Protein AF-A0A1E7YR49-F1 (afdb_monomer_lite)

Foldseek 3Di:
DDPPPPPPPQFAAPDDDPDDDDDPDPVRRLVRQQVVVQVVLLVCLVVVHDDDGGDDCPPPDTHDHDPLSVQLVVLVVLCVPPDLVQLCVLLVHDSVLSSVSNHRDDDDPVSSQSSQVSSVHGDDDDDD

pLDDT: mean 82.34, std 19.43, range [28.62, 96.81]

Sequence (128 aa):
MASAGNDFGYCWAVTAFFRFTEGETEEQADFNAAEVLTAVLAQRIEDGDTIPLPQEAQGRPVAVPDAPVQAAL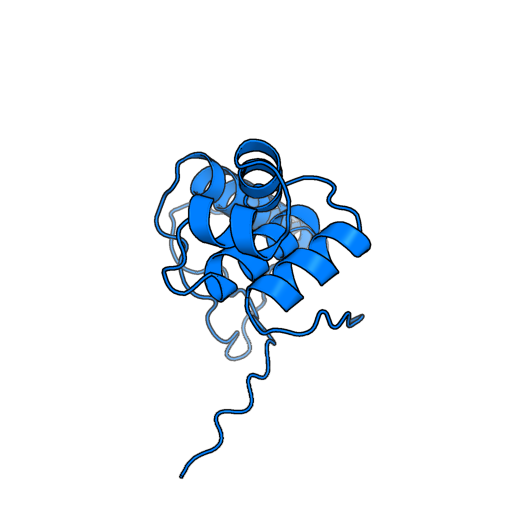LLHFARQGHTLSELARAMGTSWPAVQRLMKPGNPTLKQLERAAAALGKRLVLSLE

Structure (mmCIF, N/CA/C/O backbone):
data_AF-A0A1E7YR49-F1
#
_entry.id   AF-A0A1E7YR49-F1
#
loop_
_atom_site.group_PDB
_atom_site.id
_atom_site.type_symbol
_atom_site.label_atom_id
_atom_site.label_alt_id
_atom_site.label_comp_id
_atom_site.label_asym_id
_atom_site.label_entity_id
_atom_site.label_seq_id
_atom_site.pdbx_PDB_ins_code
_atom_site.Cartn_x
_atom_site.Cartn_y
_atom_site.Cartn_z
_atom_site.occupancy
_atom_site.B_iso_or_equiv
_atom_site.auth_seq_id
_atom_site.auth_comp_id
_atom_site.auth_asym_id
_atom_site.auth_atom_id
_atom_site.pdbx_PDB_model_num
ATOM 1 N N . MET A 1 1 ? -21.902 -24.995 -6.320 1.00 32.53 1 MET A N 1
ATOM 2 C CA . MET A 1 1 ? -20.787 -25.017 -5.349 1.00 32.53 1 MET A CA 1
ATOM 3 C C . MET A 1 1 ? -19.489 -25.001 -6.133 1.00 32.53 1 MET A C 1
ATOM 5 O O . MET A 1 1 ? -19.045 -26.049 -6.571 1.00 32.53 1 MET A O 1
ATOM 9 N N . ALA A 1 2 ? -18.942 -23.813 -6.379 1.00 28.62 2 ALA A N 1
ATOM 10 C CA . ALA A 1 2 ? -17.592 -23.634 -6.896 1.00 28.62 2 ALA A CA 1
ATOM 11 C C . ALA A 1 2 ? -16.857 -22.805 -5.843 1.00 28.62 2 ALA A C 1
ATOM 13 O O . ALA A 1 2 ? -17.250 -21.673 -5.559 1.00 28.62 2 ALA A O 1
ATOM 14 N N . SER A 1 3 ? -15.879 -23.416 -5.181 1.00 29.42 3 SER A N 1
ATOM 15 C CA . SER A 1 3 ? -14.963 -22.714 -4.295 1.00 29.42 3 SER A CA 1
ATOM 16 C C . SER A 1 3 ? -14.079 -21.825 -5.163 1.00 29.42 3 SER A C 1
ATOM 18 O O . SER A 1 3 ? -13.134 -22.310 -5.781 1.00 29.42 3 SER A O 1
ATOM 20 N N . ALA A 1 4 ? -14.400 -20.535 -5.233 1.00 34.44 4 ALA A N 1
ATOM 21 C CA . ALA A 1 4 ? -13.447 -19.531 -5.677 1.00 34.44 4 ALA A CA 1
ATOM 22 C C . ALA A 1 4 ? -12.371 -19.428 -4.588 1.00 34.44 4 ALA A C 1
ATOM 24 O O . ALA A 1 4 ? -12.522 -18.704 -3.604 1.00 34.44 4 ALA A O 1
ATOM 25 N N . GLY A 1 5 ? -11.339 -20.264 -4.710 1.00 30.11 5 GLY 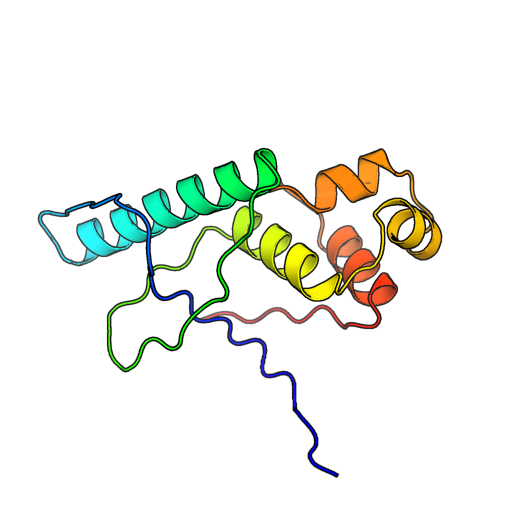A N 1
ATOM 26 C CA . GLY A 1 5 ? -10.083 -20.058 -4.010 1.00 30.11 5 GLY A CA 1
ATOM 27 C C . GLY A 1 5 ? -9.546 -18.709 -4.462 1.00 30.11 5 GLY A C 1
ATOM 28 O O . GLY A 1 5 ? -9.290 -18.504 -5.643 1.00 30.11 5 GLY A O 1
ATOM 29 N N . ASN A 1 6 ? -9.488 -17.759 -3.536 1.00 38.16 6 ASN A N 1
ATOM 30 C CA . ASN A 1 6 ? -8.853 -16.472 -3.750 1.00 38.16 6 ASN A CA 1
ATOM 31 C C . ASN A 1 6 ? -7.335 -16.687 -3.845 1.00 38.16 6 ASN A C 1
ATOM 33 O O . ASN A 1 6 ? -6.615 -16.480 -2.868 1.00 38.16 6 ASN A O 1
ATOM 37 N N . ASP A 1 7 ? -6.866 -17.090 -5.022 1.00 37.16 7 ASP A N 1
ATOM 38 C CA . ASP A 1 7 ? -5.464 -16.982 -5.405 1.00 37.16 7 ASP A CA 1
ATOM 39 C C . ASP A 1 7 ? -5.194 -15.497 -5.664 1.00 37.16 7 ASP A C 1
ATOM 41 O O . ASP A 1 7 ? -5.389 -14.972 -6.758 1.00 37.16 7 ASP A O 1
ATOM 45 N N . PHE A 1 8 ? -4.835 -14.771 -4.606 1.00 41.09 8 PHE A N 1
ATOM 46 C CA . PHE A 1 8 ? -4.432 -13.369 -4.687 1.00 41.09 8 PHE A CA 1
ATOM 47 C C . PHE A 1 8 ? -3.015 -13.253 -5.276 1.00 41.09 8 PHE A C 1
ATOM 49 O O . PHE A 1 8 ? -2.103 -12.757 -4.627 1.00 41.09 8 PHE A O 1
ATOM 56 N N . GLY A 1 9 ? -2.843 -13.723 -6.511 1.00 36.88 9 GLY A N 1
ATOM 57 C CA . GLY A 1 9 ? -1.737 -13.374 -7.397 1.00 36.88 9 GLY A CA 1
ATOM 58 C C . GLY A 1 9 ? -2.204 -12.258 -8.323 1.00 36.88 9 GLY A C 1
ATOM 59 O O . GLY A 1 9 ? -2.557 -12.499 -9.475 1.00 36.88 9 GLY A O 1
ATOM 60 N N . TYR A 1 10 ? -2.308 -11.034 -7.806 1.00 45.34 10 TYR A N 1
ATOM 61 C CA . TYR A 1 10 ? -2.640 -9.886 -8.645 1.00 45.34 10 TYR A CA 1
ATOM 62 C C . TYR A 1 10 ? -1.418 -9.509 -9.490 1.00 45.34 10 TYR A C 1
ATOM 64 O O . TYR A 1 10 ? -0.585 -8.709 -9.075 1.00 45.34 10 TYR A O 1
ATOM 72 N N . CYS A 1 11 ? -1.313 -10.102 -10.678 1.00 39.75 11 CYS A N 1
ATOM 73 C CA . CYS A 1 11 ? -0.331 -9.726 -11.688 1.00 39.75 11 CYS A CA 1
ATOM 74 C C . CYS A 1 11 ? -0.807 -8.422 -12.354 1.00 39.75 11 CYS A C 1
ATOM 76 O O . CYS A 1 11 ? -1.869 -8.391 -12.974 1.00 39.75 11 CYS A O 1
ATOM 78 N N . TRP A 1 12 ? -0.087 -7.316 -12.166 1.00 41.88 12 TRP A N 1
ATOM 79 C CA . TRP A 1 12 ? -0.471 -6.011 -12.708 1.00 41.88 12 TRP A CA 1
ATOM 80 C C . TRP A 1 12 ? 0.044 -5.837 -14.135 1.00 41.88 12 TRP A C 1
ATOM 82 O O . TRP A 1 12 ? 1.068 -5.206 -14.353 1.00 41.88 12 TRP A O 1
ATOM 92 N N . ALA A 1 13 ? -0.667 -6.319 -15.154 1.00 43.34 13 ALA A N 1
ATOM 93 C CA . ALA A 1 13 ? -0.370 -5.831 -16.499 1.00 43.34 13 ALA A CA 1
ATOM 94 C C . ALA A 1 13 ? -0.583 -4.304 -16.541 1.00 43.34 13 ALA A C 1
ATOM 96 O O . ALA A 1 13 ? -1.622 -3.803 -16.102 1.00 43.34 13 ALA A O 1
ATOM 97 N N . VAL A 1 14 ? 0.398 -3.555 -17.060 1.00 45.25 14 VAL A N 1
ATOM 98 C CA . VAL A 1 14 ? 0.254 -2.117 -17.326 1.00 45.25 14 VAL A CA 1
ATOM 99 C C . VAL A 1 14 ? -0.840 -1.964 -18.375 1.00 45.25 14 VAL A C 1
ATOM 101 O O . VAL A 1 14 ? -0.592 -2.050 -19.576 1.00 45.25 14 VAL A O 1
ATOM 104 N N . THR A 1 15 ? -2.081 -1.783 -17.932 1.00 42.31 15 THR A N 1
ATOM 105 C CA . THR A 1 15 ? -3.205 -1.587 -18.839 1.00 42.31 15 THR A CA 1
ATOM 106 C C . THR A 1 15 ? -3.921 -0.278 -18.563 1.00 42.31 15 THR A C 1
ATOM 108 O O . THR A 1 15 ? -4.565 -0.081 -17.535 1.00 42.31 15 THR A O 1
ATOM 111 N N . ALA A 1 16 ? -3.808 0.580 -19.579 1.00 38.78 16 ALA A N 1
ATOM 112 C CA . ALA A 1 16 ? -4.662 1.707 -19.921 1.00 38.78 16 ALA A CA 1
ATOM 113 C C . ALA A 1 16 ? -4.570 2.963 -19.034 1.00 38.78 16 ALA A C 1
ATOM 115 O O . ALA A 1 16 ? -5.499 3.329 -18.314 1.00 38.78 16 ALA A O 1
ATOM 116 N N . PHE A 1 17 ? -3.486 3.721 -19.203 1.00 39.78 17 PHE A N 1
ATOM 117 C CA . PHE A 1 17 ? -3.583 5.171 -19.424 1.00 39.78 17 PHE A CA 1
ATOM 118 C C . PHE A 1 17 ? -2.314 5.664 -20.137 1.00 39.78 17 PHE A C 1
ATOM 120 O O . PHE A 1 17 ? -1.278 5.031 -19.997 1.00 39.78 17 PHE A O 1
ATOM 127 N N . PHE A 1 18 ? -2.405 6.754 -20.903 1.00 40.84 18 PHE A N 1
ATOM 128 C CA . PHE A 1 18 ? -1.422 7.347 -21.838 1.00 40.84 18 PHE A CA 1
ATOM 129 C C . PHE A 1 18 ? -0.016 7.715 -21.288 1.00 40.84 18 PHE A C 1
ATOM 131 O O . PHE A 1 18 ? 0.547 8.741 -21.666 1.00 40.84 18 PHE A O 1
ATOM 138 N N . ARG A 1 19 ? 0.579 6.934 -20.387 1.00 52.03 19 ARG A N 1
ATOM 139 C CA . ARG A 1 19 ? 1.956 7.131 -19.930 1.00 52.03 19 ARG A CA 1
ATOM 140 C C . ARG A 1 19 ? 2.825 6.032 -20.513 1.00 52.03 19 ARG A C 1
ATOM 142 O O . ARG A 1 19 ? 2.701 4.868 -20.150 1.00 52.03 19 ARG A O 1
ATOM 149 N N . PHE A 1 20 ? 3.668 6.443 -21.446 1.00 63.47 20 PHE A N 1
ATOM 150 C CA . PHE A 1 20 ? 4.719 5.620 -22.014 1.00 63.47 20 PHE A CA 1
ATOM 151 C C . PHE A 1 20 ? 6.014 5.951 -21.291 1.00 63.47 20 PHE A C 1
ATOM 153 O O . PHE A 1 20 ? 6.248 7.101 -20.916 1.00 63.47 20 PHE A O 1
ATOM 160 N N . THR A 1 21 ? 6.825 4.930 -21.086 1.00 72.19 21 THR A N 1
ATOM 161 C CA . THR A 1 21 ? 8.176 5.062 -20.570 1.00 72.19 21 THR A CA 1
ATOM 162 C C . THR A 1 21 ? 9.066 4.125 -21.363 1.00 72.19 21 THR A C 1
ATOM 164 O O . THR A 1 21 ? 8.583 3.139 -21.922 1.00 72.19 21 THR A O 1
ATOM 167 N N . GLU A 1 22 ? 10.335 4.476 -21.475 1.00 74.94 22 GLU A N 1
ATOM 168 C CA . GLU A 1 22 ? 11.306 3.771 -22.302 1.00 74.94 22 GLU A CA 1
ATOM 169 C C . GLU A 1 22 ? 12.600 3.576 -21.522 1.00 74.94 22 GLU A C 1
ATOM 171 O O . GLU A 1 22 ? 12.869 4.291 -20.557 1.00 74.94 22 GLU A O 1
ATOM 176 N N . GLY A 1 23 ? 13.386 2.586 -21.924 1.00 77.06 23 GLY A N 1
ATOM 177 C CA . GLY A 1 23 ? 14.710 2.319 -21.388 1.00 77.06 23 GLY A CA 1
ATOM 178 C C . GLY A 1 23 ? 15.634 1.894 -22.518 1.00 77.06 23 GLY A C 1
ATOM 179 O O . GLY A 1 23 ? 15.194 1.305 -23.504 1.00 77.06 23 GLY A O 1
ATOM 180 N N . GLU A 1 24 ? 16.913 2.212 -22.380 1.00 75.00 24 GLU A N 1
ATOM 181 C CA . GLU A 1 24 ? 17.959 1.812 -23.321 1.00 75.00 24 GLU A CA 1
ATOM 182 C C . GLU A 1 24 ? 18.302 0.318 -23.184 1.00 75.00 24 GLU A C 1
ATOM 184 O O . GLU A 1 24 ? 18.833 -0.285 -24.116 1.00 75.00 24 GLU A O 1
ATOM 189 N N . THR A 1 25 ? 17.958 -0.288 -22.041 1.00 84.62 25 THR A N 1
ATOM 190 C CA . THR A 1 25 ? 18.048 -1.730 -21.776 1.00 84.62 25 THR A CA 1
ATOM 191 C C . THR A 1 25 ? 16.718 -2.279 -21.260 1.00 84.62 25 THR A C 1
ATOM 193 O O . THR A 1 25 ? 15.844 -1.518 -20.838 1.00 84.62 25 THR A O 1
ATOM 196 N N . GLU A 1 26 ? 16.574 -3.606 -21.274 1.00 81.75 26 GLU A N 1
ATOM 197 C CA . GLU A 1 26 ? 15.413 -4.302 -20.704 1.00 81.75 26 GLU A CA 1
ATOM 198 C C . GLU A 1 26 ? 15.253 -3.976 -19.214 1.00 81.75 26 GLU A C 1
ATOM 200 O O . GLU A 1 26 ? 14.181 -3.557 -18.788 1.00 81.75 26 GLU A O 1
ATOM 205 N N . GLU A 1 27 ? 16.344 -4.011 -18.445 1.00 84.38 27 GLU A N 1
ATOM 206 C CA . GLU A 1 27 ? 16.326 -3.684 -17.017 1.00 84.38 27 GLU A CA 1
ATOM 207 C C . GLU A 1 27 ? 15.896 -2.236 -16.763 1.00 84.38 27 GLU A C 1
ATOM 209 O O . GLU A 1 27 ? 15.173 -1.950 -15.806 1.00 84.38 27 GLU A O 1
ATOM 214 N N . GLN A 1 28 ? 16.330 -1.306 -17.618 1.00 81.44 28 GLN A N 1
ATOM 215 C CA . GLN A 1 28 ? 15.927 0.089 -17.506 1.00 81.44 28 GLN A CA 1
ATOM 216 C C . GLN A 1 28 ? 14.452 0.274 -17.873 1.00 81.44 28 GLN A C 1
ATOM 218 O O . GLN A 1 28 ? 13.757 1.047 -17.213 1.00 81.44 28 GLN A O 1
ATOM 223 N N . ALA A 1 29 ? 13.964 -0.428 -18.898 1.00 83.50 29 ALA A N 1
ATOM 224 C CA . ALA A 1 29 ? 12.562 -0.388 -19.295 1.00 83.50 29 ALA A CA 1
ATOM 225 C C . ALA A 1 29 ? 11.653 -0.957 -18.193 1.00 83.50 29 ALA A C 1
ATOM 227 O O . ALA A 1 29 ? 10.646 -0.329 -17.862 1.00 83.50 29 ALA A O 1
ATOM 228 N N . ASP A 1 30 ? 12.044 -2.072 -17.573 1.00 85.00 30 ASP A N 1
ATOM 229 C CA . ASP A 1 30 ? 11.319 -2.701 -16.465 1.00 85.00 30 ASP A CA 1
ATOM 230 C C . ASP A 1 30 ? 11.273 -1.800 -15.229 1.00 85.00 30 ASP A C 1
ATOM 232 O O . ASP A 1 30 ? 10.199 -1.557 -14.668 1.00 85.00 30 ASP A O 1
ATOM 236 N N . PHE A 1 31 ? 12.423 -1.240 -14.837 1.00 87.00 31 PHE A N 1
ATOM 237 C CA . PHE A 1 31 ? 12.507 -0.290 -13.728 1.00 87.00 31 PHE A CA 1
ATOM 238 C C . PHE A 1 31 ? 11.611 0.929 -13.973 1.00 87.00 31 PHE A C 1
ATOM 240 O O . PHE A 1 31 ? 10.780 1.290 -13.138 1.00 87.00 31 PHE A O 1
ATOM 247 N N . ASN A 1 32 ? 11.727 1.532 -15.156 1.00 86.88 32 ASN A N 1
ATOM 248 C CA . ASN A 1 32 ? 10.947 2.704 -15.520 1.00 86.88 32 ASN A CA 1
ATOM 249 C C . ASN A 1 32 ? 9.440 2.3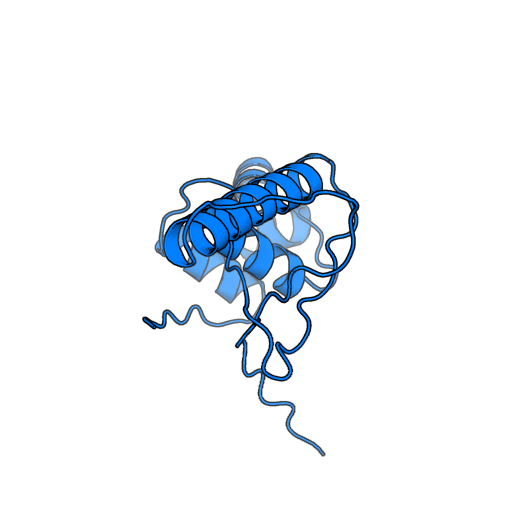97 -15.573 1.00 86.88 32 ASN A C 1
ATOM 251 O O . ASN A 1 32 ? 8.625 3.239 -15.180 1.00 86.88 32 ASN A O 1
ATOM 255 N N . ALA A 1 33 ? 9.052 1.202 -16.029 1.00 87.56 33 ALA A N 1
ATOM 256 C CA . ALA A 1 33 ? 7.663 0.757 -16.043 1.00 87.56 33 ALA A CA 1
ATOM 257 C C . ALA A 1 33 ? 7.100 0.592 -14.622 1.00 87.56 33 ALA A C 1
ATOM 259 O O . ALA A 1 33 ? 5.981 1.044 -14.360 1.00 87.56 33 ALA A O 1
ATOM 260 N N . ALA A 1 34 ? 7.873 0.010 -13.699 1.00 89.81 34 ALA A N 1
ATOM 261 C CA . ALA A 1 34 ? 7.496 -0.128 -12.291 1.00 89.81 34 ALA A CA 1
ATOM 262 C C . ALA A 1 34 ? 7.326 1.234 -11.598 1.00 89.81 34 ALA A C 1
ATOM 264 O O . ALA A 1 34 ? 6.329 1.452 -10.902 1.00 89.81 34 ALA A O 1
ATOM 265 N N . GLU A 1 35 ? 8.232 2.181 -11.844 1.00 91.75 35 GLU A N 1
ATOM 266 C CA . GLU A 1 35 ? 8.157 3.540 -11.290 1.00 91.75 35 GLU A CA 1
ATOM 267 C C . GLU A 1 35 ? 6.919 4.294 -11.790 1.00 91.75 35 GLU A C 1
ATOM 269 O O . GLU A 1 35 ? 6.153 4.863 -11.005 1.00 91.75 35 GLU A O 1
ATOM 274 N N . VAL A 1 36 ? 6.662 4.259 -13.103 1.00 92.25 36 VAL A N 1
ATOM 275 C CA . VAL A 1 36 ? 5.477 4.907 -13.682 1.00 92.25 36 VAL A CA 1
ATOM 276 C C . VAL A 1 36 ? 4.193 4.271 -13.157 1.00 92.25 36 VAL A C 1
ATOM 278 O O . VAL A 1 36 ? 3.246 4.996 -12.836 1.00 92.25 36 VAL A O 1
ATOM 281 N N . LEU A 1 37 ? 4.150 2.942 -13.032 1.00 90.62 37 LEU A N 1
ATOM 282 C CA . LEU A 1 37 ? 2.997 2.238 -12.477 1.00 90.62 37 LEU A CA 1
ATOM 283 C C . LEU A 1 37 ? 2.748 2.634 -11.017 1.00 90.62 37 LEU A C 1
ATOM 285 O O . LEU A 1 37 ? 1.616 2.973 -10.663 1.00 90.62 37 LEU A O 1
ATOM 289 N N . THR A 1 38 ? 3.803 2.654 -10.200 1.00 93.69 38 THR A N 1
ATOM 290 C CA . THR A 1 38 ? 3.769 3.096 -8.798 1.00 93.69 38 THR A CA 1
ATOM 291 C C . THR A 1 38 ? 3.194 4.504 -8.693 1.00 93.69 38 THR A C 1
ATOM 293 O O . THR A 1 38 ? 2.198 4.713 -7.998 1.00 93.69 38 THR A O 1
ATOM 296 N N . ALA A 1 39 ? 3.745 5.458 -9.449 1.00 93.25 39 ALA A N 1
ATOM 297 C CA . ALA A 1 39 ? 3.309 6.850 -9.418 1.00 93.25 39 ALA A CA 1
ATOM 298 C C . ALA A 1 39 ? 1.847 7.021 -9.864 1.00 93.25 39 ALA A C 1
ATOM 300 O O . ALA A 1 39 ? 1.087 7.769 -9.249 1.00 93.25 39 ALA A O 1
ATOM 301 N N . VAL A 1 40 ? 1.423 6.325 -10.925 1.00 92.50 40 VAL A N 1
ATOM 302 C CA . VAL A 1 40 ? 0.037 6.385 -11.424 1.00 92.50 40 VAL A CA 1
ATOM 303 C C . VAL A 1 40 ? -0.953 5.840 -10.399 1.00 92.50 40 VAL A C 1
ATOM 305 O O . VAL A 1 40 ? -2.000 6.449 -10.177 1.00 92.50 40 VAL A O 1
ATOM 308 N N . LEU A 1 41 ? -0.655 4.690 -9.795 1.00 93.44 41 LEU A N 1
ATOM 309 C CA . LEU A 1 41 ? -1.560 4.056 -8.840 1.00 93.44 41 LEU A CA 1
ATOM 310 C C . LEU A 1 41 ? -1.602 4.821 -7.516 1.00 93.44 41 LEU A C 1
ATOM 312 O O . LEU A 1 41 ? -2.692 5.016 -6.984 1.00 93.44 41 LEU A O 1
ATOM 316 N N . ALA A 1 42 ? -0.460 5.318 -7.030 1.00 94.56 42 ALA A N 1
ATOM 317 C CA . ALA A 1 42 ? -0.406 6.180 -5.853 1.00 94.56 42 ALA A CA 1
ATOM 318 C C . ALA A 1 42 ? -1.283 7.425 -6.034 1.00 94.56 42 ALA A C 1
ATOM 320 O O . ALA A 1 42 ? -2.162 7.677 -5.211 1.00 94.56 42 ALA A O 1
ATOM 321 N N . GLN A 1 43 ? -1.117 8.129 -7.159 1.00 93.88 43 GLN A N 1
ATO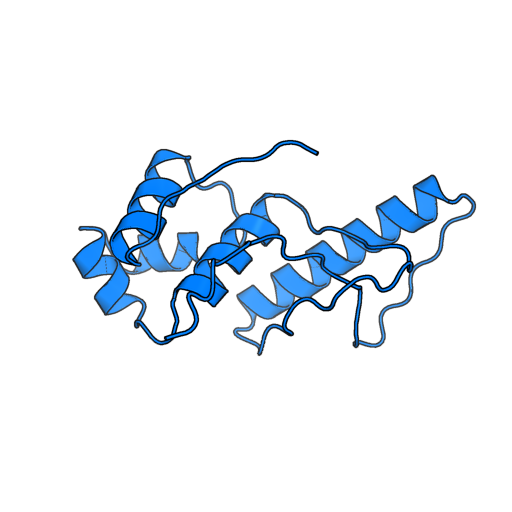M 322 C CA . GLN A 1 43 ? -1.907 9.314 -7.486 1.00 93.88 43 GLN A CA 1
ATOM 323 C C . GLN A 1 43 ? -3.409 9.003 -7.510 1.00 93.88 43 GLN A C 1
ATOM 325 O O . GLN A 1 43 ? -4.192 9.685 -6.860 1.00 93.88 43 GLN A O 1
ATOM 330 N N . ARG A 1 44 ? -3.826 7.925 -8.188 1.00 94.00 44 ARG A N 1
ATOM 331 C CA . ARG A 1 44 ? -5.246 7.541 -8.232 1.00 94.00 44 ARG A CA 1
ATOM 332 C C . ARG A 1 44 ? -5.814 7.215 -6.849 1.00 94.00 44 ARG A C 1
ATOM 334 O O . ARG A 1 44 ? -6.954 7.570 -6.561 1.00 94.00 44 ARG A O 1
ATOM 341 N N . ILE A 1 45 ? -5.041 6.547 -5.988 1.00 93.56 45 ILE A N 1
ATOM 342 C CA . ILE A 1 45 ? -5.455 6.276 -4.602 1.00 93.56 45 ILE A CA 1
ATOM 343 C C . ILE A 1 45 ? -5.631 7.588 -3.829 1.00 93.56 45 ILE A C 1
ATOM 345 O O . ILE A 1 45 ? -6.576 7.720 -3.048 1.00 93.56 45 ILE A O 1
ATOM 349 N N . GLU A 1 46 ? -4.732 8.552 -4.027 1.00 92.19 46 GLU A N 1
ATOM 350 C CA . GLU A 1 46 ? -4.804 9.862 -3.382 1.00 92.19 46 GLU A CA 1
ATOM 351 C C . GLU A 1 46 ? -6.005 10.685 -3.847 1.00 92.19 46 GLU A C 1
ATOM 353 O O . GLU A 1 46 ? -6.703 11.246 -2.994 1.00 92.19 46 GLU A O 1
ATOM 358 N N . ASP A 1 47 ? -6.268 10.681 -5.153 1.00 92.94 47 ASP A N 1
ATOM 359 C CA . ASP A 1 47 ? -7.369 11.398 -5.804 1.00 92.94 47 ASP A CA 1
ATOM 360 C C . ASP A 1 47 ? -8.736 10.729 -5.549 1.00 92.94 47 ASP A C 1
ATOM 362 O O . ASP A 1 47 ? -9.786 11.348 -5.721 1.00 92.94 47 ASP A O 1
ATOM 366 N N . GLY A 1 48 ? -8.745 9.481 -5.065 1.00 90.00 48 GLY A N 1
ATOM 367 C CA . GLY A 1 48 ? -9.968 8.702 -4.853 1.00 90.00 48 GLY A CA 1
ATOM 368 C C . GLY A 1 48 ? -10.581 8.180 -6.155 1.00 90.00 48 GLY A C 1
ATOM 369 O O . GLY A 1 48 ? -11.771 7.858 -6.193 1.00 90.00 48 GLY A O 1
ATOM 370 N N . ASP A 1 49 ? -9.767 8.093 -7.204 1.00 91.56 49 ASP A N 1
ATOM 371 C CA . ASP A 1 49 ? -10.157 7.615 -8.520 1.00 91.56 49 ASP A CA 1
ATOM 372 C C . ASP A 1 49 ? -10.448 6.112 -8.525 1.00 91.56 49 ASP A C 1
ATOM 374 O O . ASP A 1 49 ? -10.025 5.336 -7.662 1.00 91.56 49 ASP A O 1
ATOM 378 N N . THR A 1 50 ? -11.155 5.672 -9.567 1.00 88.44 50 THR A N 1
ATOM 379 C CA . THR A 1 50 ? -11.337 4.240 -9.815 1.00 88.44 50 THR A CA 1
ATOM 380 C C . THR A 1 50 ? -9.990 3.598 -10.137 1.00 88.44 50 THR A C 1
ATOM 382 O O . THR A 1 50 ? -9.316 3.975 -11.099 1.00 88.44 50 THR A O 1
ATOM 385 N N . ILE A 1 51 ? -9.619 2.591 -9.350 1.00 89.31 51 ILE A N 1
ATOM 386 C CA . ILE A 1 51 ? -8.426 1.786 -9.589 1.00 89.31 51 ILE A CA 1
ATOM 387 C C . ILE A 1 51 ? -8.782 0.650 -10.557 1.00 89.31 51 ILE A C 1
ATOM 389 O O . ILE A 1 51 ? -9.705 -0.117 -10.266 1.00 89.31 51 ILE A O 1
ATOM 393 N N . PRO A 1 52 ? -8.086 0.518 -11.703 1.00 84.50 52 PRO A N 1
ATOM 394 C CA . PRO A 1 52 ? -8.327 -0.590 -12.618 1.00 84.50 52 PRO A CA 1
ATOM 395 C C . PRO A 1 52 ? -7.969 -1.921 -11.950 1.00 84.50 52 PRO A C 1
ATOM 397 O O . PRO A 1 52 ? -7.023 -1.998 -11.166 1.00 84.50 52 PRO A O 1
ATOM 400 N N . LEU A 1 53 ? -8.716 -2.978 -12.273 1.00 82.69 53 LEU A N 1
ATOM 401 C CA . LEU A 1 53 ? -8.357 -4.318 -11.823 1.00 82.69 53 LEU A CA 1
ATOM 402 C C . LEU A 1 53 ? -7.095 -4.802 -12.558 1.00 82.69 53 LEU A C 1
ATOM 404 O O . LEU A 1 53 ? -6.973 -4.557 -13.763 1.00 82.69 53 LEU A O 1
ATOM 408 N N . PRO A 1 54 ? -6.192 -5.515 -11.865 1.00 78.56 54 PRO A N 1
ATOM 409 C CA . PRO A 1 54 ? -5.065 -6.198 -12.491 1.00 78.56 54 PRO A CA 1
ATOM 410 C C . PRO A 1 54 ? -5.551 -7.155 -13.583 1.00 78.56 54 PRO A C 1
ATOM 412 O O . PRO A 1 54 ? -6.580 -7.817 -13.419 1.00 78.56 54 PRO A O 1
ATOM 415 N N . GLN A 1 55 ? -4.815 -7.234 -14.689 1.00 76.81 55 GLN A N 1
ATOM 416 C CA . GLN A 1 55 ? -5.091 -8.175 -15.774 1.00 76.81 55 GLN A CA 1
ATOM 417 C C . GLN A 1 55 ? -3.984 -9.218 -15.870 1.00 76.81 55 GLN A C 1
ATOM 419 O O . GLN A 1 55 ? -2.815 -8.913 -15.648 1.00 76.81 55 GLN A O 1
ATOM 424 N N . GLU A 1 56 ? -4.349 -10.435 -16.270 1.00 74.88 56 GLU A N 1
ATOM 425 C CA . GLU A 1 56 ? -3.374 -11.489 -16.536 1.00 74.88 56 GLU A CA 1
ATOM 426 C C . GLU A 1 56 ? -2.340 -11.044 -17.583 1.00 74.88 56 GLU A C 1
ATOM 428 O O . GLU A 1 56 ? -2.680 -10.495 -18.639 1.00 74.88 56 GLU A O 1
ATOM 433 N N . ALA A 1 57 ? -1.069 -11.342 -17.302 1.00 74.94 57 ALA A N 1
ATOM 434 C CA . ALA A 1 57 ? 0.066 -11.008 -18.159 1.00 74.94 57 ALA A CA 1
ATOM 435 C C . ALA A 1 57 ? -0.100 -11.541 -19.593 1.00 74.94 57 ALA A C 1
ATOM 437 O O . ALA A 1 57 ? 0.273 -10.874 -20.559 1.00 74.94 57 ALA A O 1
ATOM 438 N N . GLN A 1 58 ? -0.689 -12.736 -19.748 1.00 81.06 58 GLN A N 1
ATOM 439 C CA . GLN A 1 58 ? -0.837 -13.437 -21.034 1.00 81.06 58 GLN A CA 1
ATOM 440 C C . GLN A 1 58 ? 0.502 -13.552 -21.794 1.00 81.06 58 GLN A C 1
ATOM 442 O O . GLN A 1 58 ? 0.558 -13.377 -23.008 1.00 81.06 58 GLN A O 1
ATOM 447 N N . GLY A 1 59 ? 1.596 -13.800 -21.063 1.00 77.50 59 GLY A N 1
ATOM 448 C CA . GLY A 1 59 ? 2.953 -13.891 -21.618 1.00 77.50 59 GLY A CA 1
ATOM 449 C C . GLY A 1 59 ? 3.617 -12.549 -21.949 1.00 77.50 59 GLY A C 1
ATOM 450 O O . GLY A 1 59 ? 4.699 -12.546 -22.526 1.00 77.50 59 GLY A O 1
ATOM 451 N N . ARG A 1 60 ? 2.993 -11.414 -21.608 1.00 77.00 60 ARG A N 1
ATOM 452 C CA . ARG A 1 60 ? 3.587 -10.077 -21.752 1.00 77.00 60 ARG A CA 1
ATOM 453 C C . ARG A 1 60 ? 4.422 -9.713 -20.517 1.00 77.00 60 ARG A C 1
ATOM 455 O O . ARG A 1 60 ? 4.072 -10.168 -19.426 1.00 77.00 60 ARG A O 1
ATOM 462 N N . PRO A 1 61 ? 5.457 -8.864 -20.661 1.00 77.19 61 PRO A N 1
ATOM 463 C CA . PRO A 1 61 ? 6.144 -8.265 -19.522 1.00 77.19 61 PRO A CA 1
ATOM 464 C C . PRO A 1 61 ? 5.163 -7.546 -18.592 1.00 77.19 61 PRO A C 1
ATOM 466 O O . PRO A 1 61 ? 4.195 -6.924 -19.047 1.00 77.19 61 PRO A O 1
ATOM 469 N N . VAL A 1 62 ? 5.407 -7.648 -17.288 1.00 80.81 62 VAL A N 1
ATOM 470 C CA . VAL A 1 62 ? 4.557 -7.082 -16.240 1.00 80.81 62 VAL A CA 1
ATOM 471 C C . VAL A 1 62 ? 5.401 -6.218 -15.323 1.00 80.81 62 VAL A C 1
ATOM 473 O O . VAL A 1 62 ? 6.398 -6.675 -14.778 1.00 80.81 62 VAL A O 1
ATOM 476 N N . ALA A 1 63 ? 4.953 -4.983 -15.122 1.00 85.81 63 ALA A N 1
ATOM 477 C CA . ALA A 1 63 ? 5.491 -4.123 -14.086 1.00 85.81 63 ALA A CA 1
ATOM 478 C C . ALA A 1 63 ? 4.719 -4.350 -12.784 1.00 85.81 63 ALA A C 1
ATOM 480 O O . ALA A 1 63 ? 3.495 -4.476 -12.787 1.00 85.81 63 ALA A O 1
ATOM 481 N N . VAL A 1 64 ? 5.425 -4.356 -11.660 1.00 86.81 64 VAL A N 1
ATOM 482 C CA . VAL A 1 64 ? 4.826 -4.475 -10.329 1.00 86.81 64 VAL A CA 1
ATOM 483 C C . VAL A 1 64 ? 5.087 -3.162 -9.589 1.00 86.81 64 VAL A C 1
ATOM 485 O O . VAL A 1 64 ? 6.224 -2.692 -9.605 1.00 86.81 64 VAL A O 1
ATOM 488 N N . PRO A 1 65 ? 4.069 -2.524 -8.979 1.00 92.25 65 PRO A N 1
ATOM 489 C CA . PRO A 1 65 ? 4.296 -1.294 -8.230 1.00 92.25 65 PRO A CA 1
ATOM 490 C C . PRO A 1 65 ? 5.080 -1.581 -6.946 1.00 92.25 65 PRO A C 1
ATOM 492 O O . PRO A 1 65 ? 5.178 -2.728 -6.513 1.00 92.25 65 PRO A O 1
ATOM 495 N N . ASP A 1 66 ? 5.604 -0.553 -6.290 1.00 93.56 66 ASP A N 1
ATOM 496 C CA . ASP A 1 66 ? 6.324 -0.727 -5.030 1.00 93.56 66 ASP A CA 1
ATOM 497 C C . ASP A 1 66 ? 5.450 -1.301 -3.889 1.00 93.56 66 ASP A C 1
ATOM 499 O O . ASP A 1 66 ? 4.214 -1.306 -3.925 1.00 93.56 66 ASP A O 1
ATOM 503 N N . ALA A 1 67 ? 6.097 -1.823 -2.842 1.00 93.38 67 ALA A N 1
ATOM 504 C CA . ALA A 1 67 ? 5.399 -2.481 -1.736 1.00 93.38 67 ALA A CA 1
ATOM 505 C C . ALA A 1 67 ? 4.381 -1.575 -0.995 1.00 93.38 67 ALA A C 1
ATOM 507 O O . ALA A 1 67 ? 3.288 -2.058 -0.678 1.00 93.38 67 ALA A O 1
ATOM 508 N N . PRO A 1 68 ? 4.663 -0.284 -0.716 1.00 95.00 68 PRO A N 1
ATOM 509 C CA . PRO A 1 68 ? 3.675 0.649 -0.168 1.00 95.00 68 PRO A CA 1
ATOM 510 C C . PRO A 1 68 ? 2.386 0.756 -0.989 1.00 95.00 68 PRO A C 1
ATOM 512 O O . PRO A 1 68 ? 1.289 0.695 -0.422 1.00 95.00 68 PRO A O 1
ATOM 515 N N . VAL A 1 69 ? 2.502 0.900 -2.311 1.00 95.69 69 VAL A N 1
ATOM 516 C CA . VAL A 1 69 ? 1.347 0.974 -3.210 1.00 95.69 69 VAL A CA 1
ATOM 517 C C . VAL A 1 69 ? 0.628 -0.372 -3.266 1.00 95.69 69 VAL A C 1
ATOM 519 O O . VAL A 1 69 ? -0.596 -0.404 -3.131 1.00 95.69 69 VAL A O 1
ATOM 522 N N . GLN A 1 70 ? 1.357 -1.490 -3.358 1.00 93.25 70 GLN A N 1
ATOM 523 C CA . GLN A 1 70 ? 0.765 -2.832 -3.295 1.00 93.25 70 GLN A CA 1
ATOM 524 C C . GLN A 1 70 ? -0.076 -3.036 -2.024 1.00 93.25 70 GLN A C 1
ATOM 526 O O . GLN A 1 70 ? -1.216 -3.498 -2.102 1.00 93.25 70 GLN A O 1
ATOM 531 N N . ALA A 1 71 ? 0.441 -2.650 -0.852 1.00 93.94 71 ALA A N 1
ATOM 532 C CA . ALA A 1 71 ? -0.274 -2.783 0.417 1.00 93.94 71 ALA A CA 1
ATOM 533 C C . ALA A 1 71 ? -1.582 -1.972 0.435 1.00 93.94 71 ALA A C 1
ATOM 535 O O . ALA A 1 71 ? -2.625 -2.480 0.859 1.00 93.94 71 ALA A O 1
ATOM 536 N N . ALA A 1 72 ? -1.549 -0.734 -0.066 1.00 94.75 72 ALA A N 1
ATOM 537 C CA . ALA A 1 72 ? -2.738 0.107 -0.172 1.00 94.75 72 ALA A CA 1
ATOM 538 C C . ALA A 1 72 ? -3.775 -0.486 -1.143 1.00 94.75 72 ALA A C 1
ATOM 540 O O . ALA A 1 72 ? -4.967 -0.512 -0.830 1.00 94.75 72 ALA A O 1
ATOM 541 N N . LEU A 1 73 ? -3.333 -1.026 -2.285 1.00 93.62 73 LEU A N 1
ATOM 542 C CA . LEU A 1 73 ? -4.195 -1.672 -3.281 1.00 93.62 73 LEU A CA 1
ATOM 543 C C . LEU A 1 73 ? -4.860 -2.941 -2.740 1.00 93.62 73 LEU A C 1
ATOM 545 O O . LEU A 1 73 ? -6.061 -3.138 -2.931 1.00 93.62 73 LEU A O 1
ATOM 549 N N . LEU A 1 74 ? -4.113 -3.771 -2.007 1.00 91.62 74 LEU A N 1
ATOM 550 C CA . LEU A 1 74 ? -4.652 -4.960 -1.345 1.00 91.62 74 LEU A CA 1
ATOM 551 C C . LEU A 1 74 ? -5.802 -4.595 -0.401 1.00 91.62 74 LEU A C 1
ATOM 553 O O . LEU A 1 74 ? -6.876 -5.195 -0.467 1.00 91.62 74 LEU A O 1
ATOM 557 N N . LEU A 1 75 ? -5.609 -3.576 0.442 1.00 93.00 75 LEU A N 1
ATOM 558 C CA . LEU A 1 75 ? -6.657 -3.095 1.342 1.00 93.00 75 LEU A CA 1
ATOM 559 C C . LEU A 1 75 ? -7.817 -2.443 0.581 1.00 93.00 75 LEU A C 1
ATOM 561 O O . LEU A 1 75 ? -8.976 -2.658 0.940 1.00 93.00 75 LEU A O 1
ATOM 565 N N . HIS A 1 76 ? -7.528 -1.692 -0.486 1.00 92.00 76 HIS A N 1
ATOM 566 C CA . HIS A 1 76 ? -8.533 -1.076 -1.352 1.00 92.00 76 HIS A CA 1
ATOM 567 C C . HIS A 1 76 ? -9.506 -2.115 -1.918 1.00 92.00 76 HIS A C 1
ATOM 569 O O . HIS A 1 76 ? -10.717 -1.979 -1.728 1.00 92.00 76 HIS A O 1
ATOM 575 N N . PHE A 1 77 ? -8.996 -3.180 -2.542 1.00 90.88 77 PHE A N 1
ATOM 576 C CA . PHE A 1 77 ? -9.839 -4.226 -3.124 1.00 90.88 77 PHE A CA 1
ATOM 577 C C . PHE A 1 77 ? -10.503 -5.115 -2.073 1.00 90.88 77 PHE A C 1
ATOM 579 O O . PHE A 1 77 ? -11.671 -5.482 -2.225 1.00 90.88 77 PHE A O 1
ATOM 586 N N . ALA A 1 78 ? -9.806 -5.429 -0.977 1.00 91.88 78 ALA A N 1
ATOM 587 C CA . ALA A 1 78 ? -10.365 -6.240 0.102 1.00 91.88 78 ALA A CA 1
ATOM 588 C C . ALA A 1 78 ? -11.528 -5.551 0.834 1.00 91.88 78 ALA A C 1
ATOM 590 O O . ALA A 1 78 ? -12.344 -6.233 1.451 1.00 91.88 78 ALA A O 1
ATOM 591 N N . ARG A 1 79 ? -11.639 -4.217 0.751 1.00 90.44 79 ARG A N 1
ATOM 592 C CA . ARG A 1 79 ? -12.681 -3.438 1.430 1.00 90.44 79 ARG A CA 1
ATOM 593 C C . ARG A 1 79 ? -14.102 -3.757 0.951 1.00 90.44 79 ARG A C 1
ATOM 595 O O . ARG A 1 79 ? -15.020 -3.582 1.739 1.00 90.44 79 ARG A O 1
ATOM 602 N N . GLN A 1 80 ? -14.301 -4.191 -0.301 1.00 84.50 80 GLN A N 1
ATOM 603 C CA . GLN A 1 80 ? -15.583 -4.689 -0.854 1.00 84.50 80 GLN A CA 1
ATOM 604 C C . GLN A 1 80 ? -16.856 -3.903 -0.440 1.00 84.50 80 GLN A C 1
ATOM 606 O O . GLN A 1 80 ? -17.920 -4.483 -0.247 1.00 84.50 80 GLN A O 1
ATOM 611 N N . GLY A 1 81 ? -16.764 -2.574 -0.301 1.00 83.00 81 GLY A N 1
ATOM 612 C CA . GLY A 1 81 ? -17.890 -1.704 0.077 1.00 83.00 81 GLY A CA 1
ATOM 613 C C . GLY A 1 81 ? -17.954 -1.274 1.550 1.00 83.00 81 GLY A C 1
ATOM 614 O O . GLY A 1 81 ? -18.687 -0.336 1.852 1.00 83.00 81 GLY A O 1
ATOM 615 N N . HIS A 1 82 ? -17.149 -1.850 2.451 1.00 89.81 82 HIS A N 1
ATOM 616 C CA . HIS A 1 82 ? -17.047 -1.390 3.842 1.00 89.81 82 HIS A CA 1
ATOM 617 C C . HIS A 1 82 ? -16.608 0.071 3.911 1.00 89.81 82 HIS A C 1
ATOM 619 O O . HIS A 1 82 ? -15.568 0.452 3.377 1.00 89.81 82 HIS A O 1
ATOM 625 N N . THR A 1 83 ? -17.353 0.918 4.606 1.00 94.81 83 THR A N 1
ATOM 626 C CA . THR A 1 83 ? -16.958 2.306 4.855 1.00 94.81 83 THR A CA 1
ATOM 627 C C . THR A 1 83 ? -15.716 2.372 5.751 1.00 94.81 83 THR A C 1
ATOM 629 O O . THR A 1 83 ? -15.448 1.483 6.561 1.00 94.81 83 THR A O 1
ATOM 632 N N . LEU A 1 84 ? -14.958 3.470 5.665 1.00 95.31 84 LEU A N 1
ATOM 633 C CA . LEU A 1 84 ? -13.804 3.684 6.551 1.00 95.31 84 LEU A CA 1
ATOM 634 C C . LEU A 1 84 ? -14.206 3.713 8.034 1.00 95.31 84 LEU A C 1
ATOM 636 O O . LEU A 1 84 ? -13.431 3.303 8.893 1.00 95.31 84 LEU A O 1
ATOM 640 N N . SER A 1 85 ? -15.425 4.164 8.336 1.00 96.44 85 SER A N 1
ATOM 641 C CA . SER A 1 85 ? -15.972 4.183 9.695 1.00 96.44 85 SER A CA 1
ATOM 642 C C . SER A 1 85 ? -16.266 2.781 10.227 1.00 96.44 85 SER A C 1
ATOM 644 O O . SER A 1 85 ? -15.972 2.501 11.388 1.00 96.44 85 SER A O 1
ATOM 646 N N . GLU A 1 86 ? -16.819 1.890 9.402 1.00 96.31 86 GLU A N 1
ATOM 647 C CA . GLU A 1 86 ? -17.021 0.482 9.770 1.00 96.31 86 GLU A CA 1
ATOM 648 C C . GLU A 1 86 ? -15.686 -0.217 9.997 1.00 96.31 86 GLU A C 1
ATOM 650 O O . GLU A 1 86 ? -15.506 -0.878 11.020 1.00 96.31 86 GLU A O 1
ATOM 655 N N . LEU A 1 87 ? -14.720 0.009 9.103 1.00 96.12 87 LEU A N 1
ATOM 656 C CA . LEU A 1 87 ? -13.385 -0.559 9.238 1.00 96.12 87 LEU A CA 1
ATOM 657 C C . LEU A 1 87 ? -12.675 -0.039 10.498 1.00 96.12 87 LEU A C 1
ATOM 659 O O . LEU A 1 87 ? -12.082 -0.820 11.236 1.00 96.12 87 LEU A O 1
ATOM 663 N N . ALA A 1 88 ? -12.799 1.252 10.819 1.00 96.81 88 ALA A N 1
ATOM 664 C CA . ALA A 1 88 ? -12.242 1.829 12.045 1.00 96.81 88 ALA A CA 1
ATOM 665 C C . ALA A 1 88 ? -12.826 1.190 13.312 1.00 96.81 88 ALA A C 1
ATOM 667 O O . ALA A 1 88 ? -12.076 0.853 14.232 1.00 96.81 88 ALA A O 1
ATOM 668 N N . ARG A 1 89 ? -14.146 0.959 13.333 1.00 96.62 89 ARG A N 1
ATOM 669 C CA . ARG A 1 89 ? -14.829 0.257 14.430 1.00 96.62 89 ARG A CA 1
ATOM 670 C C . ARG A 1 89 ? -14.339 -1.182 14.560 1.00 96.62 89 ARG A C 1
ATOM 672 O O . ARG A 1 89 ? -13.964 -1.583 15.657 1.00 96.62 89 ARG A O 1
ATOM 679 N N . ALA A 1 90 ? -14.278 -1.924 13.456 1.00 95.69 90 ALA A N 1
ATOM 680 C CA . ALA A 1 90 ? -13.811 -3.310 13.445 1.00 95.69 90 ALA A CA 1
ATOM 681 C C . ALA A 1 90 ? -12.336 -3.442 13.871 1.00 95.69 90 ALA A C 1
ATOM 683 O O . ALA A 1 90 ? -11.970 -4.366 14.590 1.00 95.69 90 ALA A O 1
ATOM 684 N N . MET A 1 91 ? -11.490 -2.481 13.493 1.00 95.44 91 MET A N 1
ATOM 685 C CA . MET A 1 91 ? -10.079 -2.435 13.886 1.00 95.44 91 MET A CA 1
ATOM 686 C C . MET A 1 91 ? -9.841 -1.886 15.305 1.00 95.44 91 MET A C 1
ATOM 688 O O . MET A 1 91 ? -8.693 -1.875 15.765 1.00 95.44 91 MET A O 1
ATOM 692 N N . GLY A 1 92 ? -10.874 -1.369 15.982 1.00 96.00 92 GLY A N 1
ATOM 693 C CA . GLY A 1 92 ? -10.734 -0.689 17.272 1.00 96.00 92 GLY A CA 1
ATOM 694 C C . GLY A 1 92 ? -9.773 0.504 17.204 1.00 96.00 92 GLY A C 1
ATOM 695 O O . GLY A 1 92 ? -8.910 0.666 18.066 1.00 96.00 92 GLY A O 1
ATOM 696 N N . THR A 1 93 ? -9.839 1.297 16.132 1.00 96.06 93 THR A N 1
ATOM 697 C CA . THR A 1 93 ? -8.943 2.439 15.908 1.00 96.06 93 THR A CA 1
ATOM 698 C C . THR A 1 93 ? -9.698 3.659 15.383 1.00 96.06 93 THR A C 1
ATOM 700 O O . THR A 1 93 ? -10.908 3.621 15.180 1.00 96.06 93 THR A O 1
ATOM 703 N N . SER A 1 94 ? -8.999 4.779 15.210 1.00 96.81 94 SER A N 1
ATOM 704 C CA . SER A 1 94 ? -9.614 6.017 14.742 1.00 96.81 94 SER A CA 1
ATOM 705 C C . SER A 1 94 ? -9.780 6.025 13.222 1.00 96.81 94 SER A C 1
ATOM 707 O O . SER A 1 94 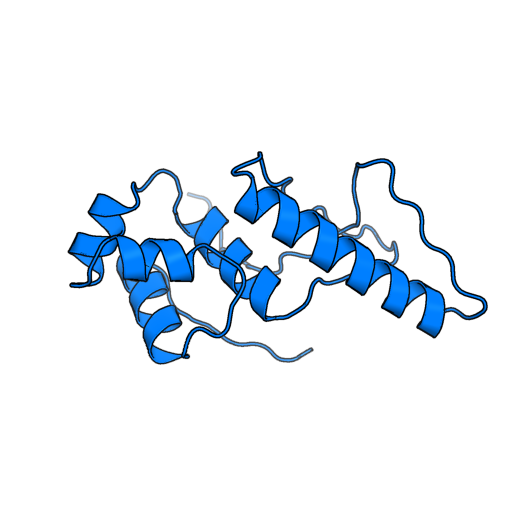? -9.001 5.418 12.485 1.00 96.81 94 SER A O 1
ATOM 709 N N . TRP A 1 95 ? -10.769 6.777 12.741 1.00 96.81 95 TRP A N 1
ATOM 710 C CA . TRP A 1 95 ? -10.988 6.967 11.308 1.00 96.81 95 TRP A CA 1
ATOM 711 C C . TRP A 1 95 ? -9.731 7.478 10.569 1.00 96.81 95 TRP A C 1
ATOM 713 O O . TRP A 1 95 ? -9.376 6.869 9.561 1.00 96.81 95 TRP A O 1
ATOM 723 N N . PRO A 1 96 ? -8.965 8.477 11.076 1.00 96.38 96 PRO A N 1
ATOM 724 C CA . PRO A 1 96 ? -7.730 8.910 10.413 1.00 96.38 96 PRO A CA 1
ATOM 725 C C . PRO A 1 96 ? -6.648 7.827 10.349 1.00 96.38 96 PRO A C 1
ATOM 727 O O . PRO A 1 96 ? -5.840 7.818 9.423 1.00 96.38 96 PRO A O 1
ATOM 730 N N . ALA A 1 97 ? -6.602 6.913 11.325 1.00 95.12 97 ALA A N 1
ATOM 731 C CA . ALA A 1 97 ? -5.658 5.800 11.288 1.00 95.12 97 ALA A CA 1
ATOM 732 C C . ALA A 1 97 ? -6.001 4.822 10.160 1.00 95.12 97 ALA A C 1
ATOM 734 O O . ALA A 1 97 ? -5.098 4.402 9.443 1.00 95.12 97 ALA A O 1
ATOM 735 N N . VAL A 1 98 ? -7.287 4.519 9.958 1.00 96.06 98 VAL A N 1
ATOM 736 C CA . VAL A 1 98 ? -7.735 3.710 8.817 1.00 96.06 98 VAL A CA 1
ATOM 737 C C . VAL A 1 98 ? -7.516 4.442 7.500 1.00 96.06 98 VAL A C 1
ATOM 739 O O . VAL A 1 98 ? -6.991 3.848 6.568 1.00 96.06 98 VAL A O 1
ATOM 742 N N . GLN A 1 99 ? -7.838 5.735 7.422 1.00 95.19 99 GLN A N 1
ATOM 743 C CA . GLN A 1 99 ? -7.626 6.517 6.204 1.00 95.19 99 GLN A CA 1
ATOM 744 C C . GLN A 1 99 ? -6.157 6.492 5.756 1.00 95.19 99 GLN A C 1
ATOM 746 O O . GLN A 1 99 ? -5.892 6.331 4.570 1.00 95.19 99 GLN A O 1
ATOM 751 N N . ARG A 1 100 ? -5.202 6.593 6.693 1.00 94.75 100 ARG A N 1
ATOM 752 C CA . ARG A 1 100 ? -3.769 6.459 6.381 1.00 94.75 100 ARG A CA 1
ATOM 753 C C . ARG A 1 100 ? -3.390 5.068 5.878 1.00 94.75 100 ARG A C 1
ATOM 755 O O . ARG A 1 100 ? -2.518 4.977 5.031 1.00 94.75 100 ARG A O 1
ATOM 762 N N . LEU A 1 101 ? -4.029 4.007 6.376 1.00 95.00 101 LEU A N 1
ATOM 763 C CA . LEU A 1 101 ? -3.779 2.640 5.898 1.00 95.00 101 LEU A CA 1
ATOM 764 C C . LEU A 1 101 ? -4.298 2.399 4.479 1.00 95.00 101 LEU A C 1
ATOM 766 O O . LEU A 1 101 ? -3.782 1.531 3.791 1.00 95.00 101 LEU A O 1
ATOM 770 N N . MET A 1 102 ? -5.297 3.164 4.040 1.00 94.19 102 MET A N 1
ATOM 771 C CA . MET A 1 102 ? -5.826 3.076 2.677 1.00 94.19 102 MET A CA 1
ATOM 772 C C . MET A 1 102 ? -4.977 3.825 1.642 1.00 94.19 102 MET A C 1
ATOM 774 O O . MET A 1 102 ? -5.323 3.805 0.465 1.00 94.19 102 MET A O 1
ATOM 778 N N . LYS A 1 103 ? -3.913 4.512 2.068 1.00 95.00 103 LYS A N 1
ATOM 779 C CA . LYS A 1 103 ? -3.008 5.275 1.205 1.00 95.00 103 LYS A CA 1
ATOM 780 C C . LYS A 1 103 ? -1.614 4.641 1.197 1.00 95.00 103 LYS A C 1
ATOM 782 O O . LYS A 1 103 ? -1.262 3.983 2.180 1.00 95.00 103 LYS A O 1
ATOM 787 N N . PRO A 1 104 ? -0.812 4.850 0.136 1.00 95.38 104 PRO A N 1
ATOM 788 C CA . PRO A 1 104 ? 0.590 4.453 0.142 1.00 95.38 104 PRO A CA 1
ATOM 789 C C . PRO A 1 104 ? 1.317 5.061 1.346 1.00 95.38 104 PRO A C 1
ATOM 791 O O . PRO A 1 104 ? 1.105 6.219 1.711 1.00 95.38 104 PRO A O 1
ATOM 794 N N . GLY A 1 105 ? 2.149 4.263 2.004 1.00 92.75 105 GLY A N 1
ATOM 795 C CA . GLY A 1 105 ? 2.864 4.675 3.205 1.00 92.75 105 GLY A CA 1
ATOM 796 C C . GLY A 1 105 ? 3.642 3.522 3.821 1.00 92.75 105 GLY A C 1
ATOM 797 O O . GLY A 1 105 ? 3.884 2.508 3.175 1.00 92.75 105 GLY A O 1
ATOM 798 N N . ASN A 1 106 ? 4.011 3.661 5.094 1.00 93.31 106 ASN A N 1
ATOM 799 C CA . ASN A 1 106 ? 4.777 2.643 5.815 1.00 93.31 106 ASN A CA 1
ATOM 800 C C . ASN A 1 106 ? 3.954 2.014 6.956 1.00 93.31 106 ASN A C 1
ATOM 802 O O . ASN A 1 106 ? 4.200 2.309 8.133 1.00 93.31 106 ASN A O 1
ATOM 806 N N . PRO A 1 107 ? 2.913 1.214 6.648 1.00 93.81 107 PRO A N 1
ATOM 807 C CA . PRO A 1 107 ? 2.164 0.509 7.672 1.00 93.81 107 PRO A CA 1
ATOM 808 C C . PRO A 1 107 ? 3.018 -0.603 8.284 1.00 93.81 107 PRO A C 1
ATOM 810 O O . PRO A 1 107 ? 3.716 -1.348 7.603 1.00 93.81 107 PRO A O 1
ATOM 813 N N . THR A 1 108 ? 2.914 -0.769 9.596 1.00 95.19 108 THR A N 1
ATOM 814 C CA . THR A 1 108 ? 3.520 -1.916 10.279 1.00 95.19 108 THR A CA 1
ATOM 815 C C . THR A 1 108 ? 2.767 -3.206 9.943 1.00 95.19 108 THR A C 1
ATOM 817 O O . THR A 1 108 ? 1.550 -3.187 9.737 1.00 95.19 108 THR A O 1
ATOM 820 N N . LEU A 1 109 ? 3.450 -4.354 10.002 1.00 95.31 109 LEU A N 1
ATOM 821 C CA . LEU A 1 109 ? 2.818 -5.669 9.807 1.00 95.31 109 LEU A CA 1
ATOM 822 C C . LEU A 1 109 ? 1.604 -5.880 10.721 1.00 95.31 109 LEU A C 1
ATOM 824 O O . LEU A 1 109 ? 0.565 -6.350 10.273 1.00 95.31 109 LEU A O 1
ATOM 828 N N . LYS A 1 110 ? 1.685 -5.432 11.979 1.00 95.56 110 LYS A N 1
ATOM 829 C CA . LYS A 1 110 ? 0.570 -5.500 12.936 1.00 95.56 110 LYS A CA 1
ATOM 830 C C . LYS A 1 110 ? -0.649 -4.686 12.488 1.00 95.56 110 LYS A C 1
ATOM 832 O O . LYS A 1 110 ? -1.788 -5.062 12.763 1.00 95.56 110 LYS A O 1
ATOM 837 N N . GLN A 1 111 ? -0.437 -3.545 11.831 1.00 95.75 111 GLN A N 1
ATOM 838 C CA . GLN A 1 111 ? -1.537 -2.750 11.286 1.00 95.75 111 GLN A CA 1
ATOM 839 C C . GLN A 1 111 ? -2.176 -3.436 10.078 1.00 95.75 111 GLN A C 1
ATOM 841 O O . GLN A 1 111 ? -3.404 -3.471 10.015 1.00 95.75 111 GLN A O 1
ATOM 846 N N . LEU A 1 112 ? -1.364 -4.005 9.180 1.00 95.44 112 LEU A N 1
ATOM 847 C CA . LEU A 1 112 ? -1.842 -4.763 8.020 1.00 95.44 112 LEU A CA 1
ATOM 848 C C . LEU A 1 112 ? -2.620 -6.013 8.442 1.00 95.44 112 LEU A C 1
ATOM 850 O O . LEU A 1 112 ? -3.724 -6.238 7.956 1.00 95.44 112 LEU A O 1
ATOM 854 N N . GLU A 1 113 ? -2.102 -6.778 9.401 1.00 95.94 113 GLU A N 1
ATOM 855 C CA . GLU A 1 113 ? -2.761 -7.974 9.930 1.00 95.94 113 GLU A CA 1
ATOM 856 C C . GLU A 1 113 ? -4.119 -7.637 10.555 1.00 95.94 113 GLU A C 1
ATOM 858 O O . GLU A 1 113 ? -5.123 -8.291 10.274 1.00 95.94 113 GLU A O 1
ATOM 863 N N . ARG A 1 114 ? -4.187 -6.558 11.343 1.00 95.75 114 ARG A N 1
ATOM 864 C CA . ARG A 1 114 ? -5.445 -6.092 11.938 1.00 95.75 114 ARG A CA 1
ATOM 865 C C . ARG A 1 114 ? -6.447 -5.609 10.891 1.00 95.75 114 ARG A C 1
ATOM 867 O O . ARG A 1 114 ? -7.640 -5.856 11.047 1.00 95.75 114 ARG A O 1
ATOM 874 N N . ALA A 1 115 ? -5.983 -4.914 9.854 1.00 95.75 115 ALA A N 1
ATOM 875 C CA . ALA A 1 115 ? -6.839 -4.477 8.755 1.00 95.75 115 ALA A CA 1
ATOM 876 C C . ALA A 1 115 ? -7.386 -5.681 7.972 1.00 95.75 115 ALA A C 1
ATOM 878 O O . ALA A 1 115 ? -8.590 -5.758 7.745 1.00 95.75 115 ALA A O 1
ATOM 879 N N . ALA A 1 116 ? -6.534 -6.658 7.646 1.00 95.12 116 ALA A N 1
ATOM 880 C CA . ALA A 1 116 ? -6.942 -7.902 7.000 1.00 95.12 116 ALA A CA 1
ATOM 881 C C . ALA A 1 116 ? -7.984 -8.654 7.841 1.00 95.12 116 ALA A C 1
ATOM 883 O O . ALA A 1 116 ? -9.040 -9.009 7.322 1.00 95.12 116 ALA A O 1
ATOM 884 N N . ALA A 1 117 ? -7.744 -8.817 9.146 1.00 95.19 117 ALA A N 1
ATOM 885 C CA . ALA A 1 117 ? -8.675 -9.483 10.055 1.00 95.19 117 ALA A CA 1
ATOM 886 C C . ALA A 1 117 ? -10.033 -8.765 10.135 1.00 95.19 117 ALA A C 1
ATOM 888 O O . ALA A 1 117 ? -11.077 -9.414 10.091 1.00 95.19 117 ALA A O 1
ATOM 889 N N . ALA A 1 118 ? -10.034 -7.429 10.190 1.00 95.50 118 ALA A N 1
ATOM 890 C CA . ALA A 1 118 ? -11.257 -6.626 10.185 1.00 95.50 118 ALA A CA 1
ATOM 891 C C . ALA A 1 118 ? -12.064 -6.754 8.878 1.00 95.50 118 ALA A C 1
ATOM 893 O O . ALA A 1 118 ? -13.278 -6.570 8.889 1.00 95.50 118 ALA A O 1
ATOM 894 N N . LEU A 1 119 ? -11.403 -7.110 7.774 1.00 94.25 119 LEU A N 1
ATOM 895 C CA . LEU A 1 119 ? -12.007 -7.411 6.473 1.00 94.25 119 LEU A CA 1
ATOM 896 C C . LEU A 1 119 ? -12.316 -8.912 6.289 1.00 94.25 119 LEU A C 1
ATOM 898 O O . LEU A 1 119 ? -12.647 -9.351 5.186 1.00 94.25 119 LEU A O 1
ATOM 902 N N . GLY A 1 120 ? -12.173 -9.726 7.343 1.00 93.38 120 GLY A N 1
ATOM 903 C CA . GLY A 1 120 ? -12.392 -11.174 7.290 1.00 93.38 120 GLY A CA 1
ATOM 904 C C . GLY A 1 120 ? -11.357 -11.930 6.447 1.00 93.38 120 GLY A C 1
ATOM 905 O O . GLY A 1 120 ? -11.654 -12.999 5.913 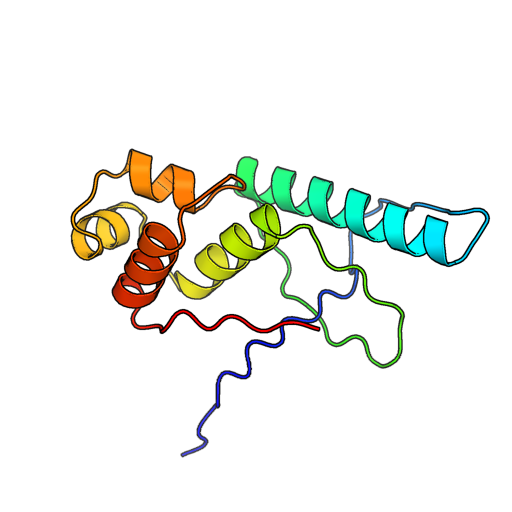1.00 93.38 120 GLY A O 1
ATOM 906 N N . LYS A 1 121 ? -10.155 -11.368 6.281 1.00 93.94 121 LYS A N 1
ATOM 907 C CA . LYS A 1 121 ? -9.029 -11.942 5.531 1.00 93.94 121 LYS A CA 1
ATOM 908 C C . LYS A 1 121 ? -7.874 -12.308 6.467 1.00 93.94 121 LYS A C 1
ATOM 910 O O . LYS A 1 121 ? -7.842 -11.927 7.635 1.00 93.94 121 LYS A O 1
ATOM 915 N N . ARG A 1 122 ? -6.892 -13.033 5.930 1.00 93.38 122 ARG A N 1
ATOM 916 C CA . ARG A 1 122 ? -5.613 -13.332 6.587 1.00 93.38 122 ARG A CA 1
ATOM 917 C C . ARG A 1 122 ? -4.489 -12.658 5.805 1.00 93.38 122 ARG A C 1
ATOM 919 O O . ARG A 1 122 ? -4.463 -12.763 4.583 1.00 93.38 122 ARG A O 1
ATOM 926 N N . LEU A 1 123 ? -3.566 -12.003 6.507 1.00 93.56 123 LEU A N 1
ATOM 927 C CA . LEU A 1 123 ? -2.332 -11.511 5.899 1.00 93.56 123 LEU A CA 1
ATOM 928 C C . LEU A 1 123 ? -1.411 -12.700 5.596 1.00 93.56 123 LEU A C 1
ATOM 930 O O . LEU A 1 123 ? -1.099 -13.487 6.489 1.00 93.56 123 LEU A O 1
ATOM 934 N N . VAL A 1 124 ? -0.989 -12.819 4.341 1.00 92.56 124 VAL A N 1
ATOM 935 C CA . VAL A 1 124 ? 0.005 -13.789 3.871 1.00 92.56 124 VAL A CA 1
ATOM 936 C C . VAL A 1 124 ? 1.056 -13.003 3.099 1.00 92.56 124 VAL A C 1
ATOM 938 O O . VAL A 1 124 ? 0.702 -12.120 2.323 1.00 92.56 124 VAL A O 1
ATOM 941 N N . LEU A 1 125 ? 2.330 -13.297 3.348 1.00 89.00 125 LEU A N 1
ATOM 942 C CA . LEU A 1 125 ? 3.451 -12.711 2.621 1.00 89.00 125 LEU A CA 1
ATOM 943 C C . LEU A 1 125 ? 4.097 -13.801 1.770 1.00 89.00 125 LEU A C 1
ATOM 945 O O . LEU A 1 125 ? 4.347 -14.901 2.267 1.00 89.00 125 LEU A O 1
ATOM 949 N N . SER A 1 126 ? 4.373 -13.476 0.515 1.00 87.81 126 SER A N 1
ATOM 950 C CA . SER A 1 126 ? 5.157 -14.282 -0.417 1.00 87.81 126 SER A CA 1
ATOM 951 C C . SER A 1 126 ? 6.394 -13.498 -0.848 1.00 87.81 126 SER A C 1
ATOM 953 O O . SER A 1 126 ? 6.413 -12.268 -0.788 1.00 87.81 126 SER A O 1
ATOM 955 N N . LEU A 1 127 ? 7.436 -14.226 -1.236 1.00 83.31 127 LEU A N 1
ATOM 956 C CA . LEU A 1 127 ? 8.617 -13.687 -1.903 1.00 83.31 127 LEU A CA 1
ATOM 957 C C . LEU A 1 127 ? 8.666 -14.318 -3.293 1.00 83.31 127 LEU A C 1
ATOM 959 O O . LEU A 1 127 ? 8.345 -15.503 -3.422 1.00 83.31 127 LEU A O 1
ATOM 963 N N . GLU A 1 128 ? 9.047 -13.525 -4.286 1.00 70.81 128 GLU A N 1
ATOM 964 C CA . GLU A 1 128 ? 9.174 -13.912 -5.695 1.00 70.81 128 GLU A CA 1
ATOM 965 C C . GLU A 1 128 ? 10.613 -13.697 -6.165 1.00 70.81 128 GLU A C 1
ATOM 967 O O . GLU A 1 128 ? 11.240 -12.715 -5.695 1.00 70.81 128 GLU A O 1
#

Secondary structure (DSSP, 8-state):
---------------SSS-----SSHHHHHHHHHHHHHHHHHHHHHHTPPPPPP---TTS------HHHHHHHHHHHHTTT--HHHHHHHTTS-HHHHHHHTSSS---HHHHHHHHHHTT--------

Organism: NCBI:txid33059

InterPro domains:
  IPR001387 Cro/C1-type, helix-turn-helix domain [cd00093] (79-120)
  IPR010982 Lambda repressor-like, DNA-binding domain superfamily [SSF47413] (70-127)
  IPR035069 Antitoxin HicB/UPF0150 [SSF143100] (20-55)

Radius of gyration: 15.88 Å; chains: 1; bounding box: 39×36×41 Å